Protein AF-A0A2G9YFR5-F1 (afdb_monomer_lite)

Foldseek 3Di:
DLLVQLCVQLVHDQPPPDPCVRCVQWDWDDPDPQDIDTHGDDPDPSSVQSSLVSCQPRVQVVLVVVCVVVPNDSPDGDHDDDDDDDDDDDDPVVVVVVVVVVVVVVVVVVVVVVVVVVD

Radius of gyration: 23.56 Å; chains: 1; bounding box: 45×28×75 Å

Structure (mmCIF, N/CA/C/O backbone):
data_AF-A0A2G9YFR5-F1
#
_entry.id   AF-A0A2G9YFR5-F1
#
loop_
_atom_site.group_PDB
_atom_site.id
_atom_site.type_symbol
_atom_site.label_atom_id
_atom_site.label_alt_id
_atom_site.label_comp_id
_atom_site.label_asym_id
_atom_site.label_entity_id
_atom_site.label_seq_id
_atom_site.pdbx_PDB_ins_code
_atom_site.Cartn_x
_atom_site.Cartn_y
_atom_site.Cartn_z
_atom_site.occupancy
_atom_site.B_iso_or_equiv
_atom_site.auth_seq_id
_atom_site.auth_comp_id
_atom_site.auth_asym_id
_atom_site.auth_atom_id
_atom_site.pdbx_PDB_model_num
ATOM 1 N N . SER A 1 1 ? -12.713 12.552 4.439 1.00 73.31 1 SER A N 1
ATOM 2 C CA . SER A 1 1 ? -12.602 11.248 3.747 1.00 73.31 1 SER A CA 1
ATOM 3 C C . SER A 1 1 ? -11.695 10.357 4.575 1.00 73.31 1 SER A C 1
ATOM 5 O O . SER A 1 1 ? -10.615 10.817 4.927 1.00 73.31 1 SER A O 1
ATOM 7 N N . VAL A 1 2 ? -12.111 9.122 4.888 1.00 81.31 2 VAL A N 1
ATOM 8 C CA . VAL A 1 2 ? -11.348 8.183 5.747 1.00 81.31 2 VAL A CA 1
ATOM 9 C C . VAL A 1 2 ? -9.940 7.929 5.198 1.00 81.31 2 VAL A C 1
ATOM 11 O O . VAL A 1 2 ? -8.984 7.845 5.958 1.00 81.31 2 VAL A O 1
ATOM 14 N N . VAL A 1 3 ? -9.785 7.906 3.871 1.00 82.38 3 VAL A N 1
ATOM 15 C CA . VAL A 1 3 ? -8.482 7.710 3.218 1.00 82.38 3 VAL A CA 1
ATOM 16 C C . VAL A 1 3 ? -7.510 8.850 3.551 1.00 82.38 3 VAL A C 1
ATOM 18 O O . VAL A 1 3 ? -6.363 8.594 3.891 1.00 82.38 3 VAL A O 1
ATOM 21 N N . LEU A 1 4 ? -7.958 10.109 3.541 1.00 84.50 4 LEU A N 1
ATOM 22 C CA . LEU A 1 4 ? -7.104 11.250 3.906 1.00 84.50 4 LEU A CA 1
ATOM 23 C C . LEU A 1 4 ? -6.685 11.212 5.382 1.00 84.50 4 LEU A C 1
ATOM 25 O O . LEU A 1 4 ? -5.555 11.561 5.708 1.00 84.50 4 LEU A O 1
ATOM 29 N N . GLU A 1 5 ? -7.583 10.771 6.265 1.00 84.75 5 GLU A N 1
ATOM 30 C CA . GLU A 1 5 ? -7.287 10.601 7.693 1.00 84.75 5 GLU A CA 1
ATOM 31 C C . GLU A 1 5 ? -6.208 9.529 7.911 1.00 84.75 5 GLU A C 1
ATOM 33 O O . GLU A 1 5 ? -5.318 9.722 8.736 1.00 84.75 5 GLU A O 1
ATOM 38 N N . ILE A 1 6 ? -6.238 8.446 7.126 1.00 85.81 6 ILE A N 1
ATOM 39 C CA . ILE A 1 6 ? -5.214 7.393 7.132 1.00 85.81 6 ILE A CA 1
ATOM 40 C C . ILE A 1 6 ? -3.854 7.934 6.668 1.00 85.81 6 ILE A C 1
ATOM 42 O O . ILE A 1 6 ? -2.856 7.688 7.336 1.00 85.81 6 ILE A O 1
ATOM 46 N N . TYR A 1 7 ? -3.795 8.694 5.567 1.00 86.62 7 TYR A N 1
ATOM 47 C CA . TYR A 1 7 ? -2.532 9.291 5.096 1.00 86.62 7 TYR A CA 1
ATOM 48 C C . TYR A 1 7 ? -1.960 10.301 6.094 1.00 86.62 7 TYR A C 1
ATOM 50 O O . TYR A 1 7 ? -0.751 10.325 6.318 1.00 86.62 7 TYR A O 1
ATOM 58 N N . LYS A 1 8 ? -2.827 11.095 6.736 1.00 88.12 8 LYS A N 1
ATOM 59 C CA . LYS A 1 8 ? -2.424 12.033 7.787 1.00 88.12 8 LYS A CA 1
ATOM 60 C C . LYS A 1 8 ? -1.852 11.306 9.006 1.00 88.12 8 LYS A C 1
ATOM 62 O O . LYS A 1 8 ? -0.825 11.722 9.520 1.00 88.12 8 LYS A O 1
ATOM 67 N N . GLU A 1 9 ? -2.490 10.223 9.449 1.00 88.88 9 GLU A N 1
ATOM 68 C CA . GLU A 1 9 ? -1.989 9.398 10.559 1.00 88.88 9 GLU A CA 1
ATOM 69 C C . GLU A 1 9 ? -0.674 8.697 10.204 1.00 88.88 9 GLU A C 1
ATOM 71 O O . GLU A 1 9 ? 0.204 8.552 11.047 1.00 88.88 9 GLU A O 1
ATOM 76 N N . ALA A 1 10 ? -0.523 8.281 8.947 1.00 85.12 10 ALA A N 1
ATOM 77 C CA . ALA A 1 10 ? 0.708 7.682 8.464 1.00 85.12 10 ALA A CA 1
ATOM 78 C C . ALA A 1 10 ? 1.834 8.710 8.264 1.00 85.12 10 ALA A C 1
ATOM 80 O O . ALA A 1 10 ? 2.956 8.293 7.976 1.00 85.12 10 ALA A O 1
ATOM 81 N N . ASP A 1 11 ? 1.551 10.012 8.416 1.00 88.50 11 ASP A N 1
ATOM 82 C CA . ASP A 1 11 ? 2.460 11.136 8.162 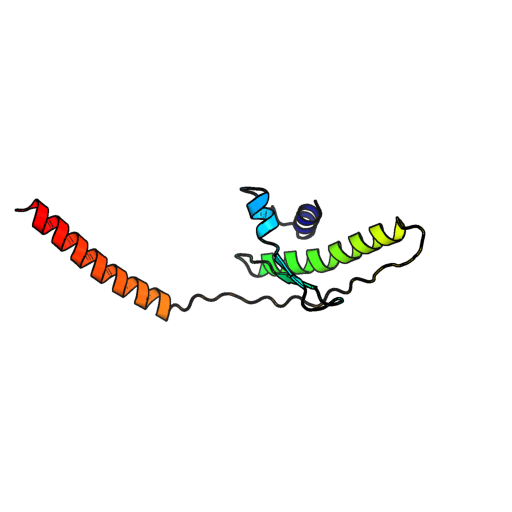1.00 88.50 11 ASP A CA 1
ATOM 83 C C . ASP A 1 11 ? 3.104 11.032 6.761 1.00 88.50 11 ASP A C 1
ATOM 85 O O . ASP A 1 11 ? 4.313 11.085 6.559 1.00 88.50 11 ASP A O 1
ATOM 89 N N . ILE A 1 12 ? 2.245 10.787 5.766 1.00 85.50 12 ILE A N 1
ATOM 90 C CA . ILE A 1 12 ? 2.609 10.689 4.351 1.00 85.50 12 ILE A CA 1
ATOM 91 C C . ILE A 1 12 ? 1.782 11.705 3.573 1.00 85.50 12 ILE A C 1
ATOM 93 O O . ILE A 1 12 ? 0.550 11.663 3.593 1.00 85.50 12 ILE A O 1
ATOM 97 N N . THR A 1 13 ? 2.451 12.579 2.820 1.00 84.06 13 THR A N 1
ATOM 98 C CA . THR A 1 13 ? 1.774 13.504 1.907 1.00 84.06 13 THR A CA 1
ATOM 99 C C . THR A 1 13 ? 1.165 12.720 0.742 1.00 84.06 13 THR A C 1
ATOM 101 O O . THR A 1 13 ? 1.903 12.117 -0.046 1.00 84.06 13 THR A O 1
ATOM 104 N N . PRO A 1 14 ? -0.169 12.702 0.592 1.00 77.94 14 PRO A N 1
ATOM 105 C CA . PRO A 1 14 ? -0.802 11.935 -0.464 1.00 77.94 14 PRO A CA 1
ATOM 106 C C . PRO A 1 14 ? -0.507 12.588 -1.821 1.00 77.94 14 PRO A C 1
ATOM 108 O O . PRO A 1 14 ? -0.821 13.754 -2.053 1.00 77.94 14 PRO A O 1
ATOM 111 N N . GLN A 1 15 ? 0.079 11.828 -2.748 1.00 74.50 15 GLN A N 1
ATOM 112 C CA . GLN A 1 15 ? 0.247 12.271 -4.134 1.00 74.50 15 GLN A CA 1
ATOM 113 C C . GLN A 1 15 ? -1.082 12.133 -4.885 1.00 74.50 15 GLN A C 1
ATOM 115 O O . GLN A 1 15 ? -1.339 11.129 -5.555 1.00 74.50 15 GLN A O 1
ATOM 120 N N . ILE A 1 16 ? -1.952 13.129 -4.728 1.00 76.31 16 ILE A N 1
ATOM 121 C CA . ILE A 1 16 ? -3.282 13.166 -5.342 1.00 76.31 16 ILE A CA 1
ATOM 122 C C . ILE A 1 16 ? -3.163 13.873 -6.692 1.00 76.31 16 ILE A C 1
ATOM 124 O O . ILE A 1 16 ? -3.123 15.096 -6.753 1.00 76.31 16 ILE A O 1
ATOM 128 N N . LYS A 1 17 ? -3.087 13.098 -7.780 1.00 75.69 17 LYS A N 1
ATOM 129 C CA . LYS A 1 17 ? -3.237 13.639 -9.144 1.00 75.69 17 LYS A CA 1
ATOM 130 C C . LYS A 1 17 ? -4.708 13.764 -9.541 1.00 75.69 17 LYS A C 1
ATOM 132 O O . LYS A 1 17 ? -5.094 14.732 -10.177 1.00 75.69 17 LYS A O 1
ATOM 137 N N . ASP A 1 18 ? -5.506 12.777 -9.143 1.00 79.19 18 ASP A N 1
ATOM 138 C CA . ASP A 1 18 ? -6.951 12.698 -9.356 1.00 79.19 18 ASP A CA 1
ATOM 139 C C . ASP A 1 18 ? -7.575 11.924 -8.183 1.00 79.19 18 ASP A C 1
ATOM 141 O O . ASP A 1 18 ? -7.001 10.935 -7.710 1.00 79.19 18 ASP A O 1
ATOM 145 N N . LEU A 1 19 ? -8.745 12.362 -7.716 1.00 76.12 19 LEU A N 1
ATOM 146 C CA . LEU A 1 19 ? -9.480 11.761 -6.608 1.00 76.12 19 LEU A CA 1
ATOM 147 C C . LEU A 1 19 ? -9.872 10.307 -6.909 1.00 76.12 19 LEU A C 1
ATOM 149 O O . LEU A 1 19 ? -9.755 9.456 -6.027 1.00 76.12 19 LEU A O 1
ATOM 153 N N . ASN A 1 20 ? -10.258 10.011 -8.156 1.00 75.44 20 ASN A N 1
ATOM 154 C CA . ASN A 1 20 ? -10.602 8.649 -8.580 1.00 75.44 20 ASN A CA 1
ATOM 155 C C . ASN A 1 20 ? -9.378 7.730 -8.559 1.00 75.44 20 ASN A C 1
ATOM 157 O O . ASN A 1 20 ? -9.446 6.595 -8.087 1.00 75.44 20 ASN A O 1
ATOM 161 N N . SER A 1 21 ? -8.227 8.230 -9.019 1.00 72.88 21 SER A N 1
ATOM 162 C CA . SER A 1 21 ? -6.968 7.481 -8.962 1.00 72.88 21 SER A CA 1
ATOM 163 C C . SER A 1 21 ? -6.501 7.239 -7.522 1.00 72.88 21 SER A C 1
ATOM 165 O O . SER A 1 21 ? -5.932 6.193 -7.220 1.00 72.88 21 SER A O 1
ATOM 167 N N . PHE A 1 22 ? -6.768 8.188 -6.621 1.00 75.50 22 PHE A N 1
ATOM 168 C CA . PHE A 1 22 ? -6.372 8.122 -5.220 1.00 75.50 22 PHE A CA 1
ATOM 169 C C . PHE A 1 22 ? -7.196 7.099 -4.433 1.00 75.50 22 PHE A C 1
ATOM 171 O O . PHE A 1 22 ? -6.628 6.274 -3.719 1.00 75.50 22 PHE A O 1
ATOM 178 N N . THR A 1 23 ? -8.521 7.100 -4.593 1.00 76.25 23 THR A N 1
ATOM 179 C CA . THR A 1 23 ? -9.392 6.110 -3.942 1.00 76.25 23 THR A CA 1
ATOM 180 C C . THR A 1 23 ? -9.269 4.733 -4.594 1.00 76.25 23 THR A C 1
ATOM 182 O O . THR A 1 23 ? -9.248 3.730 -3.886 1.00 76.25 23 THR A O 1
ATOM 185 N N . GLY A 1 24 ? -9.078 4.670 -5.917 1.00 77.69 24 GLY A N 1
ATOM 186 C CA . GLY A 1 24 ? -8.931 3.424 -6.677 1.00 77.69 24 GLY A CA 1
ATOM 187 C C . GLY A 1 24 ? -7.683 2.594 -6.343 1.00 77.69 24 GLY A C 1
ATOM 188 O O . GLY A 1 24 ? -7.628 1.405 -6.681 1.00 77.69 24 GLY A O 1
ATOM 189 N N . LYS A 1 25 ? -6.694 3.183 -5.655 1.00 82.44 25 LYS A N 1
ATOM 190 C CA . LYS A 1 25 ? -5.541 2.456 -5.094 1.00 82.44 25 LYS A CA 1
ATOM 191 C C . LYS A 1 25 ? -5.940 1.481 -3.989 1.00 82.44 25 LYS A C 1
ATOM 193 O O . LYS A 1 25 ? -5.280 0.459 -3.824 1.00 82.44 25 LYS A O 1
ATOM 198 N N . PHE A 1 26 ? -7.005 1.782 -3.250 1.00 86.75 26 PHE A N 1
ATOM 199 C CA . PHE A 1 26 ? -7.510 0.950 -2.167 1.00 86.75 26 PHE A CA 1
ATOM 200 C C . PHE A 1 26 ? -8.625 0.061 -2.704 1.00 86.75 26 PHE A C 1
ATOM 202 O O . PHE A 1 26 ? -9.728 0.516 -2.993 1.00 86.75 26 PHE A O 1
ATOM 209 N N . ARG A 1 27 ? -8.339 -1.231 -2.845 1.00 87.94 27 ARG A N 1
ATOM 210 C CA . ARG A 1 27 ? -9.296 -2.226 -3.330 1.00 87.94 27 ARG A CA 1
ATOM 211 C C . ARG A 1 27 ? -9.691 -3.152 -2.201 1.00 87.94 27 ARG A C 1
ATOM 213 O O . ARG A 1 27 ? -8.840 -3.808 -1.609 1.00 87.94 27 ARG A O 1
ATOM 220 N N . THR A 1 28 ? -10.981 -3.253 -1.927 1.00 87.7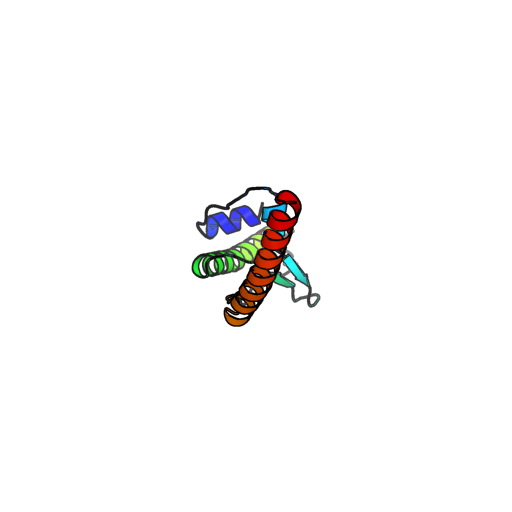5 28 THR A N 1
ATOM 221 C CA . THR A 1 28 ? -11.508 -4.229 -0.976 1.00 87.75 28 THR A CA 1
ATOM 222 C C . THR A 1 28 ? -11.949 -5.488 -1.713 1.00 87.75 28 THR A C 1
ATOM 224 O O . THR A 1 28 ? -12.540 -5.434 -2.791 1.00 87.75 28 THR A O 1
ATOM 227 N N . LYS A 1 29 ? -11.646 -6.653 -1.142 1.00 87.94 29 LYS A N 1
ATOM 228 C CA . LYS A 1 29 ? -12.142 -7.949 -1.600 1.00 87.94 29 LYS A CA 1
ATOM 229 C C . LYS A 1 29 ? -12.814 -8.657 -0.432 1.00 87.94 29 LYS A C 1
ATOM 231 O O . LYS A 1 29 ? -12.158 -8.994 0.550 1.00 87.94 29 LYS A O 1
ATOM 236 N N . LYS A 1 30 ? -14.120 -8.889 -0.550 1.00 89.62 30 LYS A N 1
ATOM 237 C CA . LYS A 1 30 ? -14.883 -9.699 0.402 1.00 89.62 30 LYS A CA 1
ATOM 238 C C . LYS A 1 30 ? -14.576 -11.174 0.147 1.00 89.62 30 LYS A C 1
ATOM 240 O O . LYS A 1 30 ? -14.811 -11.663 -0.954 1.00 89.62 30 LYS A O 1
ATOM 245 N N . TYR A 1 31 ? -14.030 -11.856 1.147 1.00 87.19 31 TYR A N 1
ATOM 246 C CA . TYR A 1 31 ? -13.815 -13.304 1.116 1.00 87.19 31 TYR A CA 1
ATOM 247 C C . TYR A 1 31 ? -14.957 -14.051 1.810 1.00 87.19 31 TYR A C 1
ATOM 249 O O . TYR A 1 31 ? -15.356 -15.114 1.352 1.00 87.19 31 TYR A O 1
ATOM 257 N N . SER A 1 32 ? -15.517 -13.482 2.880 1.00 87.19 32 SER A N 1
ATOM 258 C CA . SER A 1 32 ? -16.706 -14.001 3.565 1.00 87.19 32 SER A CA 1
ATOM 259 C C . SER A 1 32 ? -17.513 -12.851 4.178 1.00 87.19 32 SER A C 1
ATOM 261 O O . SER A 1 32 ? -17.160 -11.683 4.020 1.00 87.19 32 SER A O 1
ATOM 263 N N . ALA A 1 33 ? -18.617 -13.150 4.869 1.00 81.31 33 ALA A N 1
ATOM 264 C CA . ALA A 1 33 ? -19.381 -12.136 5.602 1.00 81.31 33 ALA A CA 1
ATOM 265 C C . ALA A 1 33 ? -18.545 -11.414 6.677 1.00 81.31 33 ALA A C 1
ATOM 267 O O . ALA A 1 33 ? -18.789 -10.241 6.931 1.00 81.31 33 ALA A O 1
ATOM 268 N N . GLN A 1 34 ? -17.553 -12.101 7.247 1.00 82.69 34 GLN A N 1
ATOM 269 C CA . GLN A 1 34 ? -16.713 -11.606 8.342 1.00 82.69 34 GLN A CA 1
ATOM 270 C C . GLN A 1 34 ? -15.301 -11.218 7.873 1.00 82.69 34 GLN A C 1
ATOM 272 O O . GLN A 1 34 ? -14.628 -10.440 8.536 1.00 82.69 34 GLN A O 1
ATOM 277 N N . ASN A 1 35 ? -14.864 -11.702 6.701 1.00 84.62 35 ASN A N 1
ATOM 278 C CA . ASN A 1 35 ? -13.513 -11.474 6.188 1.00 84.62 35 ASN A CA 1
ATOM 279 C C . ASN A 1 35 ? -13.521 -10.548 4.970 1.00 84.62 35 ASN A C 1
ATOM 281 O O . ASN A 1 35 ? -13.924 -10.934 3.864 1.00 84.62 35 ASN A O 1
ATOM 285 N N . ILE A 1 36 ? -13.003 -9.337 5.165 1.00 87.25 36 ILE A N 1
ATOM 286 C CA . ILE A 1 36 ? -12.771 -8.345 4.115 1.00 87.25 36 ILE A CA 1
ATOM 287 C C . ILE A 1 36 ? -11.273 -8.069 4.053 1.00 87.25 36 ILE A C 1
ATOM 289 O O . ILE A 1 36 ? -10.659 -7.692 5.044 1.00 87.25 36 ILE A O 1
ATOM 293 N N . VAL A 1 37 ? -10.684 -8.235 2.873 1.00 87.88 37 VAL A N 1
ATOM 294 C CA . VAL A 1 37 ? -9.268 -7.949 2.641 1.00 87.88 37 VAL A CA 1
ATOM 295 C C . VAL A 1 37 ? -9.144 -6.619 1.921 1.00 87.88 37 VAL A C 1
ATOM 297 O O . VAL A 1 37 ? -9.679 -6.449 0.825 1.00 87.88 37 VAL A O 1
ATOM 300 N N . LEU A 1 38 ? -8.402 -5.691 2.515 1.00 88.69 38 LEU A N 1
ATOM 301 C CA . LEU A 1 38 ? -8.000 -4.451 1.869 1.00 88.69 38 LEU A CA 1
ATOM 302 C C . LEU A 1 38 ? -6.648 -4.650 1.181 1.00 88.69 38 LEU A C 1
ATOM 304 O O . LEU A 1 38 ? -5.687 -5.107 1.792 1.00 88.69 38 LEU A O 1
ATOM 308 N N . ARG A 1 39 ? -6.577 -4.296 -0.098 1.00 90.12 39 ARG A N 1
ATOM 309 C CA . ARG A 1 39 ? -5.366 -4.342 -0.914 1.00 90.12 39 ARG A CA 1
ATOM 310 C C . ARG A 1 39 ? -5.026 -2.938 -1.373 1.00 90.12 39 ARG A C 1
ATOM 312 O O . ARG A 1 39 ? -5.896 -2.222 -1.861 1.00 90.12 39 ARG A O 1
ATOM 319 N N . PHE A 1 40 ? -3.761 -2.577 -1.258 1.00 89.56 40 PHE A N 1
ATOM 320 C CA . PHE A 1 40 ? -3.215 -1.352 -1.820 1.00 89.56 40 PHE A CA 1
ATOM 321 C C . PHE A 1 40 ? -1.769 -1.600 -2.242 1.00 89.56 40 PHE A C 1
ATOM 323 O O . PHE A 1 40 ? -1.154 -2.587 -1.838 1.00 89.56 40 PHE A O 1
ATOM 330 N N . SER A 1 41 ? -1.249 -0.724 -3.092 1.00 86.25 41 SER A N 1
ATOM 331 C CA . SER A 1 41 ? 0.110 -0.813 -3.618 1.00 86.25 41 SER A CA 1
ATOM 332 C C . SER A 1 41 ? 0.829 0.506 -3.400 1.00 86.25 41 SER A C 1
ATOM 334 O O . SER A 1 41 ? 0.295 1.555 -3.767 1.00 86.25 41 SER A O 1
ATOM 336 N N . GLU A 1 42 ? 2.051 0.438 -2.888 1.00 86.38 42 GLU A N 1
ATOM 337 C CA . GLU A 1 42 ? 2.952 1.582 -2.790 1.00 86.38 42 GLU A CA 1
ATOM 338 C C . GLU A 1 42 ? 4.330 1.241 -3.348 1.00 86.38 42 GLU A C 1
ATOM 340 O O . GLU A 1 42 ? 4.698 0.072 -3.471 1.00 86.38 42 GLU A O 1
ATOM 345 N N . ARG A 1 43 ? 5.068 2.283 -3.740 1.00 84.00 43 ARG A N 1
ATOM 346 C CA . ARG A 1 43 ? 6.401 2.137 -4.349 1.00 84.00 43 ARG A CA 1
ATOM 347 C C . ARG A 1 43 ? 7.471 1.736 -3.342 1.00 84.00 43 ARG A C 1
ATOM 349 O O . ARG A 1 43 ? 8.427 1.067 -3.712 1.00 84.00 43 ARG A O 1
ATOM 356 N N . ASP A 1 44 ? 7.316 2.185 -2.104 1.00 85.44 44 ASP A N 1
ATOM 357 C CA . ASP A 1 44 ? 8.288 2.004 -1.037 1.00 85.44 44 ASP A CA 1
ATOM 358 C C . ASP A 1 44 ? 7.700 1.138 0.082 1.00 85.44 44 ASP A C 1
ATOM 360 O O . ASP A 1 44 ? 6.549 1.317 0.493 1.00 85.44 44 ASP A O 1
ATOM 364 N N . TYR A 1 45 ? 8.513 0.203 0.573 1.00 86.25 45 TYR A N 1
ATOM 365 C CA . TYR A 1 45 ? 8.131 -0.722 1.635 1.00 86.25 45 TYR A CA 1
ATOM 366 C C . TYR A 1 45 ? 7.793 0.027 2.927 1.00 86.25 45 TYR A C 1
ATOM 368 O O . TYR A 1 45 ? 6.760 -0.241 3.536 1.00 86.25 45 TYR A O 1
ATOM 376 N N . THR A 1 46 ? 8.616 1.007 3.311 1.00 88.44 46 THR A N 1
ATOM 377 C CA . THR A 1 46 ? 8.427 1.779 4.552 1.00 88.44 46 THR A CA 1
ATOM 378 C C . THR A 1 46 ? 7.110 2.549 4.515 1.00 88.44 46 THR A C 1
ATOM 380 O O . THR A 1 46 ? 6.344 2.569 5.479 1.00 88.44 46 THR A O 1
ATOM 383 N N . THR A 1 47 ? 6.807 3.144 3.364 1.00 87.38 47 THR A N 1
ATOM 384 C CA . THR A 1 47 ? 5.548 3.843 3.099 1.00 87.38 47 THR A CA 1
ATOM 385 C C . THR A 1 47 ? 4.353 2.887 3.185 1.00 87.38 47 THR A C 1
ATOM 387 O O . THR A 1 47 ? 3.356 3.202 3.839 1.00 87.38 47 THR A O 1
ATOM 390 N N . ALA A 1 48 ? 4.459 1.698 2.579 1.00 88.31 48 ALA A N 1
ATOM 391 C CA . ALA A 1 48 ? 3.421 0.670 2.649 1.00 88.31 48 ALA A CA 1
ATOM 392 C C . ALA A 1 48 ? 3.173 0.205 4.091 1.00 88.31 48 ALA A C 1
ATOM 394 O O . ALA A 1 48 ? 2.024 0.073 4.518 1.00 88.31 48 ALA A O 1
ATOM 395 N N . GLU A 1 49 ? 4.243 0.011 4.862 1.00 89.62 49 GLU A N 1
ATOM 396 C CA . GLU A 1 49 ? 4.167 -0.391 6.260 1.00 89.62 49 GLU A CA 1
ATOM 397 C C . GLU A 1 49 ? 3.487 0.682 7.117 1.00 89.62 49 GLU A C 1
ATOM 399 O O . GLU A 1 49 ? 2.525 0.383 7.829 1.00 89.62 49 GLU A O 1
ATOM 404 N N . ARG A 1 50 ? 3.913 1.945 7.007 1.00 90.19 50 ARG A N 1
ATOM 405 C CA . ARG A 1 50 ? 3.303 3.072 7.735 1.00 90.19 50 ARG A CA 1
ATOM 406 C C . ARG A 1 50 ? 1.813 3.203 7.431 1.00 90.19 50 ARG A C 1
ATOM 408 O O . ARG A 1 50 ? 1.009 3.308 8.358 1.00 90.19 50 ARG A O 1
ATOM 415 N N . LEU A 1 51 ? 1.429 3.122 6.154 1.00 89.56 51 LEU A N 1
ATOM 416 C CA . LEU A 1 51 ? 0.020 3.140 5.751 1.00 89.56 51 LEU A CA 1
ATOM 417 C C . LEU A 1 51 ? -0.749 1.960 6.336 1.00 89.56 51 LEU A C 1
ATOM 419 O O . LEU A 1 51 ? -1.839 2.149 6.866 1.00 89.56 51 LEU A O 1
ATOM 423 N N . SER A 1 52 ? -0.184 0.755 6.297 1.00 89.62 52 SER A N 1
ATOM 424 C CA . SER A 1 52 ? -0.848 -0.432 6.832 1.00 89.62 52 SER A CA 1
ATOM 425 C C . SER A 1 52 ? -1.132 -0.320 8.335 1.00 89.62 52 SER A C 1
ATOM 427 O O . SER A 1 52 ? -2.242 -0.618 8.778 1.00 89.62 52 SER A O 1
ATOM 429 N N . ARG A 1 53 ? -0.183 0.213 9.115 1.00 90.19 53 ARG A N 1
ATOM 430 C CA . ARG A 1 53 ? -0.359 0.475 10.550 1.00 90.19 53 ARG A CA 1
ATOM 431 C C . ARG A 1 53 ? -1.411 1.558 10.798 1.00 90.19 53 ARG A C 1
ATOM 433 O O . ARG A 1 53 ? -2.266 1.392 11.666 1.00 90.19 53 ARG A O 1
ATOM 440 N N . ALA A 1 54 ? -1.402 2.631 10.007 1.00 90.56 54 ALA A N 1
ATOM 441 C CA . ALA A 1 54 ? -2.401 3.694 10.100 1.00 90.56 54 ALA A CA 1
ATOM 442 C C . ALA A 1 54 ? -3.823 3.196 9.786 1.00 90.56 54 ALA A C 1
ATOM 444 O O . ALA A 1 54 ? -4.774 3.579 10.465 1.00 90.56 54 ALA A O 1
ATOM 445 N N . ILE A 1 55 ? -3.974 2.301 8.804 1.00 89.44 55 ILE A N 1
ATOM 446 C CA . ILE A 1 55 ? -5.249 1.652 8.466 1.00 89.44 55 ILE A CA 1
ATOM 447 C C . ILE A 1 55 ? -5.763 0.830 9.650 1.00 89.44 55 ILE A C 1
ATOM 449 O O . ILE A 1 55 ? -6.917 0.997 10.052 1.00 89.44 55 ILE A O 1
ATOM 453 N N . LEU A 1 56 ? -4.904 -0.020 10.223 1.00 88.38 56 LEU A N 1
ATOM 454 C CA . LEU A 1 56 ? -5.251 -0.877 11.361 1.00 88.38 56 LEU A CA 1
ATOM 455 C C . LEU A 1 56 ? -5.654 -0.080 12.599 1.00 88.38 56 LEU A C 1
ATOM 457 O O . LEU A 1 56 ? -6.469 -0.550 13.382 1.00 88.38 56 LEU A O 1
ATOM 461 N N . LYS A 1 57 ? -5.129 1.135 12.756 1.00 88.44 57 LYS A N 1
ATOM 462 C CA . LYS A 1 57 ? -5.516 2.039 13.837 1.00 88.44 57 LYS A CA 1
ATOM 463 C C . LYS A 1 57 ? -6.825 2.777 13.540 1.00 88.44 57 LYS A C 1
ATOM 465 O O . LYS A 1 57 ? -7.727 2.812 14.372 1.00 88.44 57 LYS A O 1
ATOM 470 N N . LYS A 1 58 ? -6.959 3.372 12.351 1.00 88.94 58 LYS A N 1
ATOM 471 C CA . LYS A 1 58 ? -8.067 4.296 12.050 1.00 88.94 58 LYS A CA 1
ATOM 472 C C . LYS A 1 58 ? -9.390 3.622 11.735 1.00 88.94 58 LYS A C 1
ATOM 474 O O . LYS A 1 58 ? -10.434 4.200 12.037 1.00 88.94 58 LYS A O 1
ATOM 479 N N . ILE A 1 59 ? -9.379 2.440 11.123 1.00 87.50 59 ILE A N 1
ATOM 480 C CA . ILE A 1 59 ? -10.626 1.750 10.771 1.00 87.50 59 ILE A CA 1
ATOM 481 C C . ILE A 1 59 ? -11.403 1.325 12.030 1.00 87.50 59 ILE A C 1
ATOM 483 O O . ILE A 1 59 ? -12.581 1.687 12.112 1.00 87.50 59 ILE A O 1
ATOM 487 N N . PRO A 1 60 ? -10.791 0.661 13.032 1.00 85.69 60 PRO A N 1
ATOM 488 C CA . PRO A 1 60 ? -11.474 0.343 14.286 1.00 85.69 60 PRO A CA 1
ATOM 489 C C . PRO A 1 60 ? -11.932 1.596 15.039 1.00 85.69 60 PRO A C 1
ATOM 491 O O . PRO A 1 60 ? -13.100 1.680 15.405 1.00 85.69 60 PRO A O 1
ATOM 494 N N . GLU A 1 61 ? -11.084 2.632 15.156 1.00 86.44 61 GLU A N 1
ATOM 495 C CA . GLU A 1 61 ? -11.463 3.915 15.780 1.00 86.44 61 GLU A CA 1
ATOM 496 C C . GLU A 1 61 ? -12.717 4.526 15.127 1.00 86.44 61 GLU A C 1
ATOM 498 O O . GLU A 1 61 ? -13.585 5.096 15.798 1.00 86.44 61 GLU A O 1
ATOM 503 N N . LYS A 1 62 ? -12.824 4.437 13.796 1.00 85.38 62 LYS A N 1
ATOM 504 C CA . LYS A 1 62 ? -13.988 4.945 13.067 1.00 85.38 62 LYS A CA 1
ATOM 505 C C . LYS A 1 62 ? -15.219 4.074 13.301 1.00 85.38 62 LYS A C 1
ATOM 507 O O . LYS A 1 62 ? -16.302 4.627 13.482 1.00 85.38 62 LYS A O 1
ATOM 512 N N . ALA A 1 63 ? -15.059 2.753 13.314 1.00 83.94 63 ALA A N 1
ATOM 513 C CA . ALA 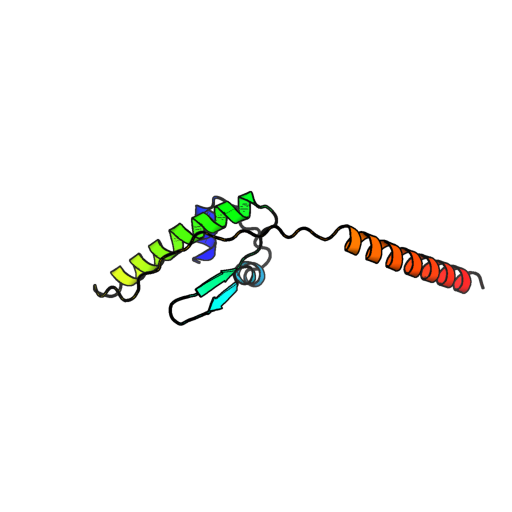A 1 63 ? -16.137 1.812 13.593 1.00 83.94 63 ALA A CA 1
ATOM 514 C C . ALA A 1 63 ? -16.700 1.997 15.009 1.00 83.94 63 ALA A C 1
ATOM 516 O O . ALA A 1 63 ? -17.912 2.098 15.173 1.00 83.94 63 ALA A O 1
ATOM 517 N N . GLU A 1 64 ? -15.841 2.176 16.012 1.00 84.31 64 GLU A N 1
ATOM 518 C CA . GLU A 1 64 ? -16.262 2.476 17.382 1.00 84.31 64 GLU A CA 1
ATOM 519 C C . GLU A 1 64 ? -17.048 3.785 17.479 1.00 84.31 64 GLU A C 1
ATOM 521 O O . GLU A 1 64 ? -18.073 3.844 18.157 1.00 84.31 64 GLU A O 1
ATOM 526 N N . LYS A 1 65 ? -16.608 4.844 16.784 1.00 84.56 65 LYS A N 1
ATOM 527 C CA . LYS A 1 65 ? -17.357 6.111 16.729 1.00 84.56 65 LYS A CA 1
ATOM 528 C C . LYS A 1 65 ? -18.739 5.927 16.099 1.00 84.56 65 LYS A C 1
ATOM 530 O O . LYS A 1 65 ? -19.701 6.525 16.572 1.00 84.56 65 LYS A O 1
ATOM 535 N N . LEU A 1 66 ? -18.851 5.100 15.059 1.00 82.44 66 LEU A N 1
ATOM 536 C CA . LEU A 1 66 ? -20.135 4.785 14.425 1.00 82.44 66 LEU A CA 1
ATOM 537 C C . LEU A 1 66 ? -21.046 3.965 15.352 1.00 82.44 66 LEU A C 1
ATOM 539 O O . LEU A 1 66 ? -22.236 4.264 15.444 1.00 82.44 66 LEU A O 1
ATOM 543 N N . ASN A 1 67 ? -20.488 3.009 16.098 1.00 81.19 67 ASN A N 1
ATOM 544 C CA . ASN A 1 67 ? -21.223 2.233 17.100 1.00 81.19 67 ASN A CA 1
ATOM 545 C C . ASN A 1 67 ? -21.729 3.121 18.247 1.00 81.19 67 ASN A C 1
ATOM 547 O O . ASN A 1 67 ? -22.902 3.057 18.604 1.00 81.19 67 ASN A O 1
ATOM 551 N N . LYS A 1 68 ? -20.887 4.021 18.780 1.00 79.31 68 LYS A N 1
ATOM 552 C CA . LYS A 1 68 ? -21.277 4.971 19.843 1.00 79.31 68 LYS A CA 1
ATOM 553 C C . LYS A 1 68 ? -22.415 5.896 19.411 1.00 79.31 68 LYS A C 1
ATOM 555 O O . LYS A 1 68 ? -23.307 6.185 20.202 1.00 79.31 68 LYS A O 1
ATOM 560 N N . ASN A 1 69 ? -22.418 6.313 18.147 1.00 77.75 69 ASN A N 1
ATOM 561 C CA . ASN A 1 69 ? -23.488 7.138 17.591 1.00 77.75 69 ASN A CA 1
ATOM 562 C C . ASN A 1 69 ? -24.800 6.359 17.368 1.00 77.75 69 ASN A C 1
ATOM 564 O O . ASN A 1 69 ? -25.851 6.977 17.216 1.00 77.75 69 ASN A O 1
ATOM 568 N N . SER A 1 70 ? -24.766 5.022 17.385 1.00 69.44 70 SER A N 1
ATOM 569 C CA . SER A 1 70 ? -25.908 4.147 17.076 1.00 69.44 70 SER A CA 1
ATOM 570 C C . SER A 1 70 ? -26.730 3.731 18.307 1.00 69.44 70 SER A C 1
ATOM 572 O O . SER A 1 70 ? -27.351 2.677 18.311 1.00 69.44 70 SER A O 1
ATOM 574 N N . LYS A 1 71 ? -26.790 4.573 19.349 1.00 64.06 71 LYS A N 1
ATOM 575 C CA . LYS A 1 71 ? -27.622 4.369 20.559 1.00 6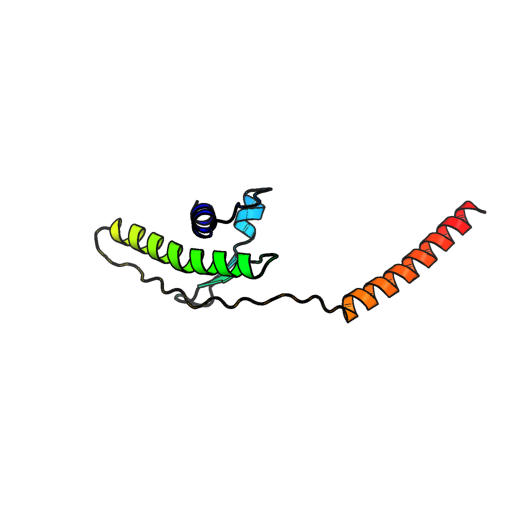4.06 71 LYS A CA 1
ATOM 576 C C . LYS A 1 71 ? -27.315 3.097 21.377 1.00 64.06 71 LYS A C 1
ATOM 578 O O . LYS A 1 71 ? -28.204 2.554 22.022 1.00 64.06 71 LYS A O 1
ATOM 583 N N . GLY A 1 72 ? -26.049 2.681 21.437 1.00 56.88 72 GLY A N 1
ATOM 584 C CA . GLY A 1 72 ? -25.566 1.761 22.479 1.00 56.88 72 GLY A CA 1
ATOM 585 C C . GLY A 1 72 ? -25.589 0.268 22.144 1.00 56.88 72 GLY A C 1
ATOM 586 O O . GLY A 1 72 ? -25.070 -0.512 22.936 1.00 56.88 72 GLY A O 1
ATOM 587 N N . GLU A 1 73 ? -26.091 -0.138 20.977 1.00 60.31 73 GLU A N 1
ATOM 588 C CA . GLU A 1 73 ? -25.890 -1.505 20.485 1.00 60.31 73 GLU A CA 1
ATOM 589 C C . GLU A 1 73 ? -24.578 -1.591 19.697 1.00 60.31 73 GLU A C 1
ATOM 591 O O . GLU A 1 73 ? -24.372 -0.906 18.692 1.00 60.31 73 GLU A O 1
ATOM 596 N N . THR A 1 74 ? -23.651 -2.425 20.165 1.00 64.44 74 THR A N 1
ATOM 597 C CA . THR A 1 74 ? -22.403 -2.724 19.458 1.00 64.44 74 THR A CA 1
ATOM 598 C C . THR A 1 74 ? -22.724 -3.600 18.245 1.00 64.44 74 THR A C 1
ATOM 600 O O . THR A 1 74 ? -22.749 -4.822 18.336 1.00 64.44 74 THR A O 1
ATOM 603 N N . LEU A 1 75 ? -23.006 -2.975 17.099 1.00 66.44 75 LEU A N 1
ATOM 604 C CA . LEU A 1 75 ? -23.474 -3.676 15.897 1.00 66.44 75 LEU A CA 1
ATOM 605 C C . LEU A 1 75 ? -22.383 -4.523 15.217 1.00 66.44 75 LEU A C 1
ATOM 607 O O . LEU A 1 75 ? -22.694 -5.483 14.515 1.00 66.44 75 LEU A O 1
ATOM 611 N N . PHE A 1 76 ? -21.106 -4.170 15.388 1.00 72.06 76 PHE A N 1
ATOM 612 C CA . PHE A 1 76 ? -19.976 -4.887 14.788 1.00 72.06 76 PHE A CA 1
ATOM 613 C C . PHE A 1 76 ? -18.655 -4.570 15.505 1.00 72.06 76 PHE A C 1
ATOM 615 O O . PHE A 1 76 ? -18.397 -3.420 15.860 1.00 72.06 76 PHE A O 1
ATOM 622 N N . ASN A 1 77 ? -17.801 -5.586 15.668 1.00 76.38 77 ASN A N 1
ATOM 623 C CA . ASN A 1 77 ? -16.403 -5.445 16.081 1.00 76.38 77 ASN A CA 1
ATOM 624 C C . ASN A 1 77 ? -15.503 -5.641 14.851 1.00 76.38 77 ASN A C 1
ATOM 626 O O . ASN A 1 77 ? -15.681 -6.614 14.117 1.00 76.38 77 ASN A O 1
ATOM 630 N N . ILE A 1 78 ? -14.572 -4.716 14.602 1.00 79.19 78 ILE A N 1
ATOM 631 C CA . ILE A 1 78 ? -13.620 -4.824 13.491 1.00 79.19 78 ILE A CA 1
ATOM 632 C C . ILE A 1 78 ? -12.244 -5.120 14.068 1.00 79.19 78 ILE A C 1
ATOM 634 O O . ILE A 1 78 ? -11.585 -4.231 14.604 1.00 79.19 78 ILE A O 1
ATOM 638 N N . GLU A 1 79 ? -11.795 -6.356 13.896 1.00 79.75 79 GLU A N 1
ATOM 639 C CA . GLU A 1 79 ? -10.442 -6.771 14.247 1.00 79.75 79 GLU A CA 1
ATOM 640 C C . GLU A 1 79 ? -9.560 -6.751 13.000 1.00 79.75 79 GLU A C 1
ATOM 642 O O . GLU A 1 79 ? -9.846 -7.390 11.986 1.00 79.75 79 GLU A O 1
ATOM 647 N N . GLY A 1 80 ? -8.488 -5.964 13.056 1.00 77.44 80 GLY A N 1
ATOM 648 C CA . GLY A 1 80 ? -7.503 -5.893 11.988 1.00 77.44 80 GLY A CA 1
ATOM 649 C C . GLY A 1 80 ? -6.401 -6.932 12.185 1.00 77.44 80 GLY A C 1
ATOM 650 O O . GLY A 1 80 ? -5.792 -6.997 13.248 1.00 77.44 80 GLY A O 1
ATOM 651 N N . SER A 1 81 ? -6.103 -7.720 11.152 1.00 80.25 81 SER A N 1
ATOM 652 C CA . SER A 1 81 ? -4.955 -8.632 11.150 1.00 80.25 81 SER A CA 1
ATOM 653 C C . SER A 1 81 ? -3.671 -7.925 10.710 1.00 80.25 81 SER A C 1
ATOM 655 O O . SER A 1 81 ? -3.719 -6.945 9.964 1.00 80.25 81 SER A O 1
ATOM 657 N N . LEU A 1 82 ? -2.509 -8.470 11.087 1.00 78.50 82 LEU A N 1
ATOM 658 C CA . LEU A 1 82 ? -1.222 -7.980 10.587 1.00 78.50 82 LEU A CA 1
ATOM 659 C C . LEU A 1 82 ? -1.191 -7.978 9.044 1.00 78.50 82 LEU A C 1
ATOM 661 O O . LEU A 1 82 ? -1.652 -8.934 8.413 1.00 78.50 82 LEU A O 1
ATOM 665 N N . PRO A 1 83 ? -0.669 -6.909 8.424 1.00 81.31 83 PRO A N 1
ATOM 666 C CA . PRO A 1 83 ? -0.696 -6.753 6.983 1.00 81.31 83 PRO A CA 1
ATOM 667 C C . PRO A 1 83 ? 0.408 -7.595 6.342 1.00 81.31 83 PRO A C 1
ATOM 669 O O . PRO A 1 83 ? 1.555 -7.588 6.783 1.00 81.31 83 PRO A O 1
ATOM 672 N N . VAL A 1 84 ? 0.072 -8.293 5.257 1.00 82.25 84 VAL A N 1
ATOM 673 C CA . VAL A 1 84 ? 1.059 -9.010 4.442 1.00 82.25 84 VAL A CA 1
ATOM 674 C C . VAL A 1 84 ? 1.574 -8.061 3.364 1.00 82.25 84 VAL A C 1
ATOM 676 O O . VAL A 1 84 ? 0.856 -7.750 2.412 1.00 82.25 84 VAL A O 1
ATOM 679 N N . ILE A 1 85 ? 2.812 -7.587 3.515 1.00 83.62 85 ILE A N 1
ATOM 680 C CA . ILE A 1 85 ? 3.466 -6.707 2.538 1.00 83.62 85 ILE A CA 1
ATOM 681 C C . ILE A 1 85 ? 4.287 -7.569 1.581 1.00 83.62 85 ILE A C 1
ATOM 683 O O . ILE A 1 85 ? 5.264 -8.202 1.975 1.00 83.62 85 ILE A O 1
ATOM 687 N N . VAL A 1 86 ? 3.889 -7.589 0.310 1.00 82.75 86 VAL A N 1
ATOM 688 C CA . VAL A 1 86 ? 4.596 -8.327 -0.743 1.00 82.75 86 VAL A CA 1
ATOM 689 C C . VAL A 1 86 ? 5.367 -7.338 -1.607 1.00 82.75 86 VAL A C 1
ATOM 691 O O . VAL A 1 86 ? 4.772 -6.482 -2.259 1.00 82.75 86 VAL A O 1
ATOM 694 N N . ALA A 1 87 ? 6.693 -7.464 -1.632 1.00 79.94 87 ALA A N 1
ATOM 695 C CA . ALA A 1 87 ? 7.528 -6.695 -2.545 1.00 79.94 87 ALA A CA 1
ATOM 696 C C . ALA A 1 87 ? 7.425 -7.285 -3.957 1.00 79.94 87 ALA A C 1
ATOM 698 O O . ALA A 1 87 ? 7.825 -8.427 -4.192 1.00 79.94 87 ALA A O 1
ATOM 699 N N . TYR A 1 88 ? 6.913 -6.504 -4.907 1.00 77.25 88 TYR A N 1
ATOM 700 C CA . TYR A 1 88 ? 6.960 -6.889 -6.312 1.00 77.25 88 TYR A CA 1
ATOM 701 C C . TYR A 1 88 ? 8.384 -6.687 -6.834 1.00 77.25 88 TYR A C 1
ATOM 703 O O . TYR A 1 88 ? 8.832 -5.559 -7.033 1.00 77.25 88 TYR A O 1
ATOM 711 N N . LYS A 1 89 ? 9.113 -7.785 -7.036 1.00 77.06 89 LYS A N 1
ATOM 712 C CA . LYS A 1 89 ? 10.398 -7.768 -7.737 1.00 77.06 89 LYS A CA 1
ATOM 713 C C . LYS A 1 89 ? 10.127 -8.118 -9.194 1.00 77.06 89 LYS A C 1
ATOM 715 O O . LYS A 1 89 ? 9.719 -9.239 -9.480 1.00 77.06 89 LYS A O 1
ATOM 720 N N . SER A 1 90 ? 10.333 -7.165 -10.101 1.00 76.19 90 SER A N 1
ATOM 721 C CA . SER A 1 90 ? 10.327 -7.474 -11.532 1.00 76.19 90 SER A CA 1
ATOM 722 C C . SER A 1 90 ? 11.399 -8.521 -11.815 1.00 76.19 90 SER A C 1
ATOM 724 O O . SER A 1 90 ? 12.543 -8.368 -11.382 1.00 76.19 90 SER A O 1
ATOM 726 N N . ASP A 1 91 ? 11.036 -9.577 -12.538 1.00 85.62 91 ASP A N 1
ATOM 727 C CA . ASP A 1 91 ? 12.004 -10.579 -12.962 1.00 85.62 91 ASP A CA 1
ATOM 728 C C . ASP A 1 91 ? 12.920 -9.961 -14.024 1.00 85.62 91 ASP A C 1
ATOM 730 O O . ASP A 1 91 ? 12.535 -9.761 -15.179 1.00 85.62 91 ASP A O 1
ATOM 734 N N . ILE A 1 92 ? 14.143 -9.630 -13.607 1.00 88.94 92 ILE A N 1
ATOM 735 C CA . ILE A 1 92 ? 15.170 -9.017 -14.453 1.00 88.94 92 ILE A CA 1
ATOM 736 C C . ILE A 1 92 ? 15.422 -9.863 -15.705 1.00 88.94 92 ILE A C 1
ATOM 738 O O . ILE A 1 92 ? 15.683 -9.302 -16.764 1.00 88.94 92 ILE A O 1
ATOM 742 N N . LYS A 1 93 ? 15.298 -11.194 -15.633 1.00 90.75 93 LYS A N 1
ATOM 743 C CA . LYS A 1 93 ? 15.512 -12.063 -16.798 1.00 90.75 93 LYS A CA 1
ATOM 744 C C . LYS A 1 93 ? 14.441 -11.830 -17.855 1.00 90.75 93 LYS A C 1
ATOM 746 O O . LYS A 1 93 ? 14.766 -11.709 -19.033 1.00 90.75 93 LYS A O 1
ATOM 751 N N . ILE A 1 94 ? 13.184 -11.715 -17.428 1.00 90.12 94 ILE A N 1
ATOM 752 C CA . ILE A 1 94 ? 12.055 -11.451 -18.325 1.00 90.12 94 ILE A CA 1
ATOM 753 C C . ILE A 1 94 ? 12.188 -10.053 -18.930 1.00 90.12 94 ILE A C 1
ATOM 755 O O . ILE A 1 94 ? 12.064 -9.902 -20.143 1.00 90.12 94 ILE A O 1
ATOM 759 N N . VAL A 1 95 ? 12.497 -9.040 -18.114 1.00 92.31 95 VAL A N 1
ATOM 760 C CA . VAL A 1 95 ? 12.662 -7.658 -18.595 1.00 92.31 95 VAL A CA 1
ATOM 761 C C . VAL A 1 95 ? 13.788 -7.563 -19.626 1.00 92.31 95 VAL A C 1
ATOM 763 O O . VAL A 1 95 ? 13.597 -6.959 -20.680 1.00 92.31 95 VAL A O 1
ATOM 766 N N . THR A 1 96 ? 14.932 -8.201 -19.371 1.00 93.31 96 THR A N 1
ATOM 767 C CA . THR A 1 96 ? 16.067 -8.220 -20.304 1.00 93.31 96 THR A CA 1
ATOM 768 C C . THR A 1 96 ? 15.739 -8.973 -21.590 1.00 93.31 96 THR A C 1
ATOM 770 O O . THR A 1 96 ? 16.055 -8.481 -22.669 1.00 93.31 96 THR A O 1
ATOM 773 N N . ALA A 1 97 ? 15.072 -10.130 -21.510 1.00 95.25 97 ALA A N 1
ATOM 774 C CA . ALA A 1 97 ? 14.680 -10.892 -22.696 1.00 95.25 97 ALA A CA 1
ATOM 775 C C . ALA A 1 97 ? 13.713 -10.097 -23.585 1.00 95.25 97 ALA A C 1
ATOM 777 O O . ALA A 1 97 ? 13.916 -10.005 -24.795 1.00 95.25 97 ALA A O 1
ATOM 778 N N . VAL A 1 98 ? 12.699 -9.468 -22.981 1.00 94.88 98 VAL A N 1
ATOM 779 C CA . VAL A 1 98 ? 11.756 -8.607 -23.706 1.00 94.88 98 VAL A CA 1
ATOM 780 C C . VAL A 1 98 ? 12.485 -7.415 -24.319 1.00 94.88 98 VAL A C 1
ATOM 782 O O . VAL A 1 98 ? 12.293 -7.150 -25.500 1.00 94.88 98 VAL A O 1
ATOM 785 N N . GLY A 1 99 ? 13.355 -6.741 -23.560 1.00 95.50 99 GLY A N 1
ATOM 786 C CA . GLY A 1 99 ? 14.149 -5.611 -24.051 1.00 95.50 99 GLY A CA 1
ATOM 787 C C . GLY A 1 99 ? 15.080 -5.974 -25.213 1.00 95.50 99 GLY A C 1
ATOM 788 O O . GLY A 1 99 ? 15.240 -5.194 -26.147 1.00 95.50 99 GLY A O 1
ATOM 789 N N . PHE A 1 100 ? 15.664 -7.172 -25.193 1.00 96.62 100 PHE A N 1
ATOM 790 C CA . PHE A 1 100 ? 16.518 -7.660 -26.273 1.00 96.62 100 PHE A CA 1
ATOM 791 C C . PHE A 1 100 ? 15.721 -7.930 -27.554 1.00 96.62 100 PHE A C 1
ATOM 793 O O . PHE A 1 100 ? 16.099 -7.467 -28.629 1.00 96.62 100 PHE A O 1
ATOM 800 N N . ILE A 1 101 ? 14.583 -8.624 -27.439 1.00 97.12 101 ILE A N 1
ATOM 801 C CA . ILE A 1 101 ? 13.712 -8.929 -28.583 1.00 97.12 101 ILE A CA 1
ATOM 802 C C . ILE A 1 101 ? 13.159 -7.639 -29.193 1.00 97.12 101 ILE A C 1
ATOM 804 O O . ILE A 1 101 ? 13.215 -7.462 -30.411 1.00 97.12 101 ILE A O 1
ATOM 808 N N . THR A 1 102 ? 12.656 -6.716 -28.367 1.00 96.50 102 THR A N 1
ATOM 809 C CA . THR A 1 102 ? 12.148 -5.432 -28.864 1.00 96.50 102 THR A CA 1
ATOM 810 C C . THR A 1 102 ? 13.256 -4.599 -29.493 1.00 96.50 102 THR A C 1
ATOM 812 O O . THR A 1 102 ? 13.017 -3.994 -30.533 1.00 96.50 102 THR A O 1
ATOM 815 N N . GLY A 1 103 ? 14.474 -4.620 -28.943 1.00 97.00 103 GLY A N 1
ATOM 816 C CA . GLY A 1 103 ? 15.640 -3.955 -29.526 1.00 97.00 103 GLY A CA 1
ATOM 817 C C . GLY A 1 103 ? 15.992 -4.469 -30.925 1.00 97.00 103 GLY A C 1
ATOM 818 O O . GLY A 1 103 ? 16.196 -3.665 -31.833 1.00 97.00 103 GLY A O 1
ATOM 819 N N . ILE A 1 104 ? 15.998 -5.792 -31.131 1.00 97.00 104 ILE A N 1
ATOM 820 C CA . ILE A 1 104 ? 16.243 -6.393 -32.454 1.00 97.00 104 ILE A CA 1
ATOM 821 C C . ILE A 1 104 ? 15.153 -5.986 -33.445 1.00 97.00 104 ILE A C 1
ATOM 823 O O . ILE A 1 104 ? 15.460 -5.534 -34.547 1.00 97.00 104 ILE A O 1
ATOM 827 N N . LEU A 1 105 ? 13.882 -6.112 -33.055 1.00 97.12 105 LEU A N 1
ATOM 828 C CA . LEU A 1 105 ? 12.762 -5.748 -33.923 1.00 97.12 105 LEU A CA 1
ATOM 829 C C . LEU A 1 105 ? 12.803 -4.266 -34.305 1.00 97.12 105 LEU A C 1
ATOM 831 O O . LEU A 1 105 ? 12.592 -3.927 -35.468 1.00 97.12 105 LEU A O 1
ATOM 835 N N . LEU A 1 106 ? 13.126 -3.390 -33.352 1.00 96.62 106 LEU A N 1
ATOM 836 C CA . LEU A 1 106 ? 13.248 -1.958 -33.600 1.00 96.62 106 LEU A CA 1
ATOM 837 C C . LEU A 1 106 ? 14.426 -1.648 -34.532 1.00 96.62 106 LEU A C 1
ATOM 839 O O . LEU A 1 106 ? 14.295 -0.815 -35.421 1.00 96.62 106 LEU A O 1
ATOM 843 N N . SER A 1 107 ? 15.554 -2.343 -34.367 1.00 96.62 107 SER A N 1
ATOM 844 C CA . SER A 1 107 ? 16.722 -2.208 -35.242 1.00 96.62 107 SER A CA 1
ATOM 845 C C . SER A 1 107 ? 16.395 -2.588 -36.689 1.00 96.62 107 SER A C 1
ATOM 847 O O . SER A 1 107 ? 16.690 -1.818 -37.602 1.00 96.62 107 SER A O 1
ATOM 849 N N . LEU A 1 108 ? 15.712 -3.719 -36.897 1.00 95.19 108 LEU A N 1
ATOM 850 C CA . LEU A 1 108 ? 15.255 -4.152 -38.221 1.00 95.19 108 LEU A CA 1
ATOM 851 C C . LEU A 1 108 ? 14.243 -3.175 -38.825 1.00 95.19 108 LEU A C 1
ATOM 853 O O . LEU A 1 108 ? 14.337 -2.841 -40.004 1.00 95.19 108 LEU A O 1
ATOM 857 N N . PHE A 1 109 ? 13.305 -2.683 -38.015 1.00 96.00 109 PHE A N 1
ATOM 858 C CA . PHE A 1 109 ? 12.324 -1.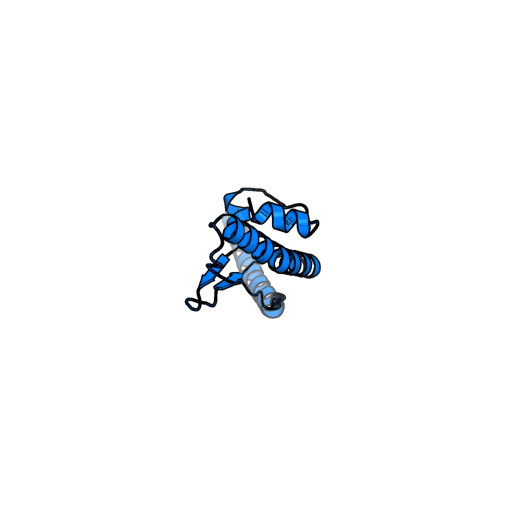696 -38.453 1.00 96.00 109 PHE A CA 1
ATOM 859 C C . PHE A 1 109 ? 12.996 -0.396 -38.911 1.00 96.00 109 PHE A C 1
ATOM 861 O O . PHE A 1 109 ? 12.701 0.103 -39.994 1.00 96.00 109 PHE A O 1
ATOM 868 N N . ILE A 1 110 ? 13.944 0.127 -38.130 1.00 96.00 110 ILE A N 1
ATOM 869 C CA . ILE A 1 110 ? 14.698 1.336 -38.483 1.00 96.00 110 ILE A CA 1
ATOM 870 C C . ILE A 1 110 ? 15.521 1.107 -39.753 1.00 96.00 110 ILE A C 1
ATOM 872 O O . ILE A 1 110 ? 15.517 1.961 -40.636 1.00 96.00 110 ILE A O 1
ATOM 876 N N . ALA A 1 111 ? 16.195 -0.039 -39.878 1.00 95.31 111 ALA A N 1
ATOM 877 C CA . ALA A 1 111 ? 16.957 -0.375 -41.077 1.00 95.31 111 ALA A CA 1
ATOM 878 C C . ALA A 1 111 ? 16.065 -0.400 -42.328 1.00 95.31 111 ALA A C 1
ATOM 880 O O . ALA A 1 111 ? 16.441 0.160 -43.355 1.00 95.31 111 ALA A O 1
ATOM 881 N N . TYR A 1 112 ? 14.867 -0.981 -42.223 1.00 95.00 112 TYR A N 1
ATOM 882 C CA . TYR A 1 112 ? 13.888 -0.996 -43.307 1.00 95.00 112 TYR A CA 1
ATOM 883 C C . TYR A 1 112 ? 13.401 0.411 -43.673 1.00 95.00 112 TYR A C 1
ATOM 885 O O . TYR A 1 112 ? 13.349 0.757 -44.848 1.00 95.00 112 TYR A O 1
ATOM 893 N N . VAL A 1 113 ? 13.096 1.249 -42.677 1.00 95.56 113 VAL A N 1
ATOM 894 C CA . VAL A 1 113 ? 12.691 2.644 -42.903 1.00 95.56 113 VAL A CA 1
ATOM 895 C C . VAL A 1 113 ? 13.800 3.430 -43.606 1.00 95.56 113 VAL A C 1
ATOM 897 O O . VAL A 1 113 ? 13.531 4.129 -44.576 1.00 95.56 113 VAL A O 1
ATOM 900 N N . ILE A 1 114 ? 15.053 3.299 -43.159 1.00 95.50 114 ILE A N 1
ATOM 901 C CA . ILE A 1 114 ? 16.197 3.973 -43.789 1.00 95.50 114 ILE A CA 1
ATOM 902 C C . ILE A 1 114 ? 16.386 3.493 -45.228 1.00 95.50 114 ILE A C 1
ATOM 904 O O . ILE A 1 114 ? 16.640 4.311 -46.105 1.00 95.50 114 ILE A O 1
ATOM 908 N N . TYR A 1 115 ? 16.266 2.186 -45.470 1.00 94.00 115 TYR A N 1
ATOM 909 C CA . TYR A 1 115 ? 16.347 1.619 -46.812 1.00 94.00 115 TYR A CA 1
ATOM 910 C C . TYR A 1 115 ? 15.257 2.198 -47.725 1.00 94.00 115 TYR A C 1
ATOM 912 O O . TYR A 1 115 ? 15.577 2.722 -48.785 1.00 94.00 115 TYR A O 1
ATOM 920 N N . TYR A 1 116 ? 14.003 2.215 -47.263 1.00 93.62 116 TYR A N 1
ATOM 921 C CA . TYR A 1 116 ? 12.859 2.736 -48.016 1.00 93.62 116 TYR A CA 1
ATOM 922 C C . TYR A 1 116 ? 12.977 4.223 -48.385 1.00 93.62 116 TYR A C 1
ATOM 924 O O . TYR A 1 116 ? 12.457 4.630 -49.411 1.00 93.62 116 TYR A O 1
ATOM 932 N N . PHE A 1 117 ? 13.632 5.044 -47.558 1.00 93.31 117 PHE A N 1
ATOM 933 C CA . PHE A 1 117 ? 13.850 6.470 -47.852 1.00 93.31 117 PHE A CA 1
ATOM 934 C C . PHE A 1 117 ? 15.138 6.761 -48.631 1.00 93.31 117 PHE A C 1
ATOM 936 O O . PHE A 1 117 ? 15.384 7.911 -48.999 1.00 93.31 117 PHE A O 1
ATOM 943 N N . LYS A 1 118 ? 16.004 5.761 -48.807 1.00 88.12 118 LYS A N 1
ATOM 944 C CA . LYS A 1 118 ? 17.243 5.881 -49.584 1.00 88.12 118 LYS A CA 1
ATOM 945 C C . LYS A 1 118 ? 17.032 5.505 -51.055 1.00 88.12 118 LYS A C 1
ATOM 947 O O . LYS A 1 118 ? 17.828 5.926 -51.893 1.00 88.12 118 LYS A O 1
ATOM 952 N N . GLU A 1 119 ? 16.002 4.710 -51.323 1.00 62.88 119 GLU A N 1
ATOM 953 C CA . GLU A 1 119 ? 15.450 4.399 -52.647 1.00 62.88 119 GLU A CA 1
ATOM 954 C C . GLU A 1 119 ? 14.395 5.441 -53.049 1.00 62.88 119 GLU A C 1
ATOM 956 O O . GLU A 1 119 ? 14.396 5.832 -54.238 1.00 62.88 119 GLU A O 1
#

Secondary structure (DSSP, 8-state):
-HHHHHHHHTT-----S-HHHHHHT-EEEESSSS-EEEE---SSHHHHHHHHHHHHHHHHHHHHHHHHHTTT------PPPPP--------HHHHHHHHHHHHHHHHHHHHHHHHHHH-

Sequence (119 aa):
SVVLEIYKEADITPQIKDLNSFTGKFRTKKYSAQNIVLRFSERDYTTAERLSRAILKKIPEKAEKLNKNSKGETLFNIEGSLPVIVAYKSDIKIVTAVGFITGILLSLFIAYVIYYFKE

pLDDT: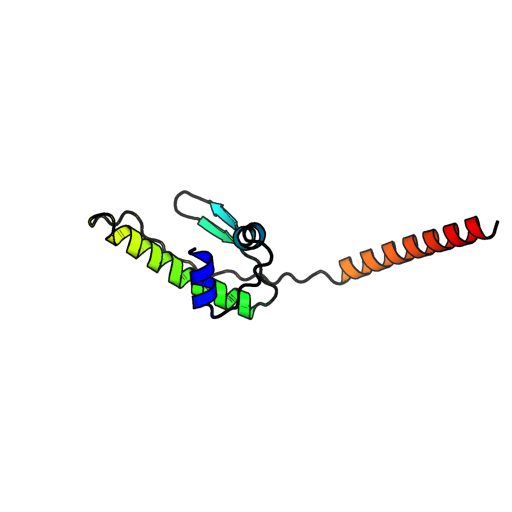 mean 84.86, std 8.33, range [56.88, 97.12]